Protein AF-A0A7C5HKB5-F1 (afdb_monomer_lite)

InterPro domains:
  IPR002514 Transposase IS3/IS911family [PF01527] (3-45)
  IPR010921 Trp repressor/replication initiator [SSF48295] (1-45)
  IPR036388 Winged helix-like DNA-binding domain superfamily [G3DSA:1.10.10.10] (1-45)

Secondary structure (DSSP, 8-state):
----PPP--HHHHHHHHHHHHT-SS-HHHHHHHTT--HHHHHHH-

Sequence (45 aa):
MKRTRRKFSAEFKTKVVLEALSERLTLTELAQKHEIHPNQITQWK

Radius of gyration: 10.88 Å; chains: 1; boun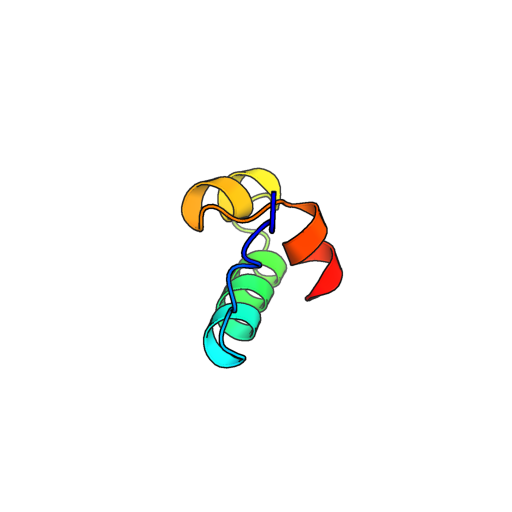ding box: 18×19×36 Å

pLDDT: mean 84.0, std 8.01, range [54.47, 90.38]

Structure (mmCIF, N/CA/C/O backbone):
data_AF-A0A7C5HKB5-F1
#
_entry.id   AF-A0A7C5HKB5-F1
#
loop_
_atom_site.group_PDB
_atom_site.id
_atom_site.type_symbol
_atom_site.label_atom_id
_atom_site.label_alt_id
_atom_site.label_comp_id
_atom_site.label_asym_id
_atom_site.label_entity_id
_atom_site.label_seq_id
_atom_site.pdbx_PDB_ins_code
_atom_site.Cartn_x
_atom_site.Cartn_y
_atom_site.Cartn_z
_atom_site.occupancy
_atom_site.B_iso_or_equiv
_atom_site.auth_seq_id
_atom_site.auth_comp_id
_atom_site.auth_asym_id
_atom_site.auth_atom_id
_atom_site.pdbx_PDB_model_num
ATOM 1 N N . MET A 1 1 ? -2.388 11.423 -25.070 1.00 54.47 1 MET A N 1
ATOM 2 C CA . MET A 1 1 ? -1.350 11.738 -24.057 1.00 54.47 1 MET A CA 1
ATOM 3 C C . MET A 1 1 ? -0.870 10.445 -23.401 1.00 54.47 1 MET A C 1
ATOM 5 O O . MET A 1 1 ? -1.696 9.721 -22.856 1.00 54.47 1 MET A O 1
ATOM 9 N N . LYS A 1 2 ? 0.426 10.107 -23.484 1.00 58.00 2 LYS A N 1
ATOM 10 C CA . LYS A 1 2 ? 0.991 8.923 -22.805 1.00 58.00 2 LYS A CA 1
ATOM 11 C C . LYS A 1 2 ? 0.980 9.170 -21.291 1.00 58.00 2 LYS A C 1
ATOM 13 O O . LYS A 1 2 ? 1.742 9.996 -20.808 1.00 58.00 2 LYS A O 1
ATOM 18 N N . ARG A 1 3 ? 0.124 8.465 -20.542 1.00 68.56 3 ARG A N 1
ATOM 19 C CA . ARG A 1 3 ? 0.223 8.405 -19.075 1.00 68.56 3 ARG A CA 1
ATOM 20 C C . ARG A 1 3 ? 1.473 7.600 -18.720 1.00 68.56 3 ARG A C 1
ATOM 22 O O . ARG A 1 3 ? 1.481 6.377 -18.854 1.00 68.56 3 ARG A O 1
ATOM 29 N N . THR A 1 4 ? 2.538 8.282 -18.315 1.00 74.12 4 THR A N 1
ATOM 30 C CA . THR A 1 4 ? 3.768 7.650 -17.831 1.00 74.12 4 THR A CA 1
ATOM 31 C C . THR A 1 4 ? 3.445 6.895 -16.545 1.00 74.12 4 THR A C 1
ATOM 33 O O . THR A 1 4 ? 3.128 7.500 -15.524 1.00 74.12 4 THR A O 1
ATOM 36 N N . ARG A 1 5 ? 3.457 5.558 -16.592 1.00 73.62 5 ARG A N 1
ATOM 37 C CA . ARG A 1 5 ? 3.260 4.740 -15.390 1.00 73.62 5 ARG A CA 1
ATOM 38 C C . ARG A 1 5 ? 4.504 4.864 -14.513 1.00 73.62 5 ARG A C 1
ATOM 40 O O . ARG A 1 5 ? 5.599 4.519 -14.957 1.00 73.62 5 ARG A O 1
ATOM 47 N N . ARG A 1 6 ? 4.328 5.349 -13.283 1.00 80.38 6 ARG A N 1
ATOM 48 C CA . ARG A 1 6 ? 5.378 5.401 -12.257 1.00 80.38 6 ARG A CA 1
ATOM 49 C C . ARG A 1 6 ? 5.792 3.955 -11.957 1.00 80.38 6 ARG A C 1
ATOM 51 O O . ARG A 1 6 ? 4.948 3.129 -11.617 1.00 80.38 6 ARG A O 1
ATOM 58 N N . LYS A 1 7 ? 7.060 3.614 -12.200 1.00 81.69 7 LYS A N 1
ATOM 59 C CA . LYS A 1 7 ? 7.591 2.277 -11.904 1.00 81.69 7 LYS A CA 1
ATOM 60 C C . LYS A 1 7 ? 8.055 2.260 -10.452 1.00 81.69 7 LYS A C 1
ATOM 62 O O . LYS A 1 7 ? 8.847 3.108 -10.060 1.00 81.69 7 LYS A O 1
ATOM 67 N N . PHE A 1 8 ? 7.575 1.289 -9.686 1.00 86.75 8 PHE A N 1
ATOM 68 C CA . PHE A 1 8 ? 8.009 1.047 -8.313 1.00 86.75 8 PHE A CA 1
ATOM 69 C C . PHE A 1 8 ? 8.910 -0.188 -8.274 1.00 86.75 8 PHE A C 1
ATOM 71 O O . PHE A 1 8 ? 8.598 -1.191 -8.927 1.00 86.75 8 PHE A O 1
ATOM 78 N N . SER A 1 9 ? 10.017 -0.113 -7.530 1.00 90.31 9 SER A N 1
ATOM 79 C CA . SER A 1 9 ? 10.914 -1.252 -7.308 1.00 90.31 9 SER A CA 1
ATOM 80 C C . SER A 1 9 ? 10.236 -2.324 -6.451 1.00 90.31 9 SER A C 1
ATOM 82 O O . SER A 1 9 ? 9.282 -2.041 -5.723 1.00 90.31 9 SER A O 1
ATOM 84 N N . ALA A 1 10 ? 10.719 -3.567 -6.539 1.00 88.56 10 ALA A N 1
ATOM 85 C CA . ALA A 1 10 ? 10.201 -4.666 -5.725 1.00 88.56 10 ALA A CA 1
ATOM 86 C C . ALA A 1 10 ? 10.343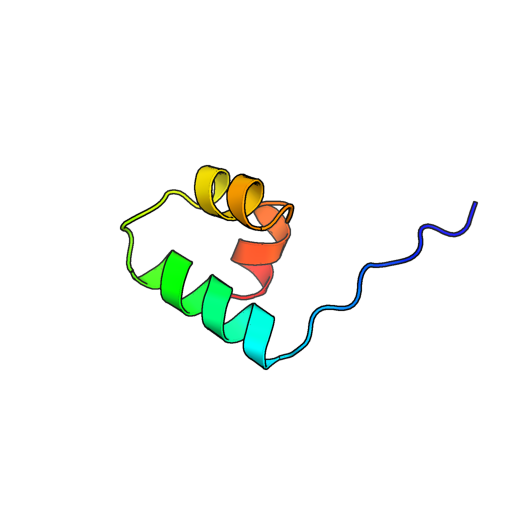 -4.360 -4.226 1.00 88.56 10 ALA A C 1
ATOM 88 O O . ALA A 1 10 ? 9.364 -4.465 -3.502 1.00 88.56 10 ALA A O 1
ATOM 89 N N . GLU A 1 11 ? 11.506 -3.862 -3.795 1.00 89.81 11 GLU A N 1
ATOM 90 C CA . GLU A 1 11 ? 11.765 -3.460 -2.404 1.00 89.81 11 GLU A CA 1
ATOM 91 C C . GLU A 1 11 ? 10.751 -2.440 -1.878 1.00 89.81 11 GLU A C 1
ATOM 93 O O . GLU A 1 11 ? 10.265 -2.561 -0.753 1.00 89.81 11 GLU A O 1
ATOM 98 N N . PHE A 1 12 ? 10.389 -1.453 -2.704 1.00 89.88 12 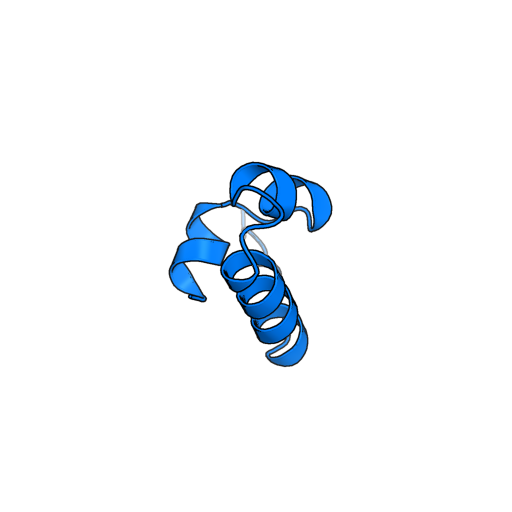PHE A N 1
ATOM 99 C CA . PHE A 1 12 ? 9.403 -0.450 -2.326 1.00 89.88 12 PHE A CA 1
ATOM 100 C C . PHE A 1 12 ? 8.020 -1.071 -2.125 1.00 89.88 12 PHE A C 1
ATOM 102 O O . PHE A 1 12 ? 7.367 -0.799 -1.119 1.00 89.88 12 PHE A O 1
ATOM 109 N N . LYS A 1 13 ? 7.592 -1.951 -3.039 1.00 89.62 13 LYS A N 1
ATOM 110 C CA . LYS A 1 13 ? 6.318 -2.669 -2.899 1.00 89.62 13 LYS A CA 1
ATOM 111 C C . LYS A 1 13 ? 6.305 -3.523 -1.638 1.00 89.62 13 LYS A C 1
ATOM 113 O O . LYS A 1 13 ? 5.342 -3.450 -0.887 1.00 89.62 13 LYS A O 1
ATOM 118 N N . THR A 1 14 ? 7.380 -4.263 -1.363 1.00 90.38 14 THR A N 1
ATOM 119 C CA . THR A 1 14 ? 7.488 -5.099 -0.161 1.00 90.38 14 THR A CA 1
ATOM 120 C C . THR A 1 14 ? 7.394 -4.257 1.106 1.00 90.38 14 THR A C 1
ATOM 122 O O . THR A 1 14 ? 6.651 -4.610 2.015 1.00 90.38 14 THR A O 1
ATOM 125 N N . LYS A 1 15 ? 8.077 -3.106 1.155 1.00 90.19 15 LYS A N 1
ATOM 126 C CA . LYS A 1 15 ? 7.992 -2.181 2.292 1.00 90.19 15 LYS A CA 1
ATOM 127 C C . LYS A 1 15 ? 6.561 -1.691 2.517 1.00 90.19 15 LYS A C 1
ATOM 129 O O . LYS A 1 15 ? 6.086 -1.734 3.645 1.00 90.19 15 LYS A O 1
ATOM 134 N N . VAL A 1 16 ? 5.874 -1.276 1.451 1.00 89.00 16 VAL A N 1
ATOM 135 C CA . VAL A 1 16 ? 4.481 -0.807 1.515 1.00 89.00 16 VAL A CA 1
ATOM 136 C C . VAL A 1 16 ? 3.541 -1.934 1.956 1.00 89.00 16 VAL A C 1
ATOM 138 O O . VAL A 1 16 ? 2.685 -1.712 2.803 1.00 89.00 16 VAL A O 1
ATOM 141 N N . VAL A 1 17 ? 3.719 -3.158 1.454 1.00 88.75 17 VAL A N 1
ATOM 142 C CA . VAL A 1 17 ? 2.903 -4.318 1.855 1.00 88.75 17 VAL A CA 1
ATOM 143 C C . VAL A 1 17 ? 3.142 -4.690 3.318 1.00 88.75 17 VAL A C 1
ATOM 145 O O . VAL A 1 17 ? 2.182 -4.937 4.037 1.00 88.75 17 VAL A O 1
ATOM 148 N N . LEU A 1 18 ? 4.386 -4.664 3.801 1.00 90.00 18 LEU A N 1
ATOM 149 C CA . LEU A 1 18 ? 4.700 -4.898 5.215 1.00 90.00 18 LEU A CA 1
ATOM 150 C C . LEU A 1 18 ? 4.083 -3.830 6.133 1.00 90.00 18 LEU A C 1
ATOM 152 O O . LEU A 1 18 ? 3.577 -4.155 7.208 1.00 90.00 18 LEU A O 1
ATOM 156 N N . GLU A 1 19 ? 4.092 -2.564 5.707 1.00 87.19 19 GLU A N 1
ATOM 157 C CA . GLU A 1 19 ? 3.443 -1.461 6.431 1.00 87.19 19 GLU A CA 1
ATOM 158 C C . GLU A 1 19 ? 1.913 -1.634 6.443 1.00 87.19 19 GLU A C 1
ATOM 160 O O . GLU A 1 19 ? 1.289 -1.438 7.484 1.00 87.19 19 GLU A O 1
ATOM 165 N N . ALA A 1 20 ? 1.323 -2.078 5.325 1.00 86.50 20 ALA A N 1
ATOM 166 C CA . ALA A 1 20 ? -0.104 -2.385 5.214 1.00 86.50 20 ALA A CA 1
ATOM 167 C C . ALA A 1 20 ? -0.520 -3.596 6.070 1.00 86.50 20 ALA A C 1
ATOM 169 O O . ALA A 1 20 ? -1.588 -3.580 6.675 1.00 86.50 20 ALA A O 1
ATOM 170 N N . LEU A 1 21 ? 0.321 -4.634 6.147 1.00 84.94 21 LEU A N 1
ATOM 171 C CA . LEU A 1 21 ? 0.098 -5.823 6.981 1.00 84.94 21 LEU A CA 1
ATOM 172 C C . LEU A 1 21 ? 0.284 -5.548 8.474 1.00 84.94 21 LEU A C 1
ATOM 174 O O . LEU A 1 21 ? -0.266 -6.268 9.297 1.00 84.94 21 LEU A O 1
ATOM 178 N N . SER A 1 22 ? 1.044 -4.513 8.833 1.00 83.88 22 SER A N 1
ATOM 179 C CA . SER A 1 22 ? 1.233 -4.135 10.234 1.00 83.88 22 SER A CA 1
ATOM 180 C C . SER A 1 22 ? -0.005 -3.470 10.853 1.00 83.88 22 SER A C 1
ATOM 182 O O . SER A 1 22 ? 0.056 -3.131 12.030 1.00 83.88 22 SER A O 1
ATOM 184 N N . GLU A 1 23 ? -1.083 -3.236 10.085 1.00 74.62 23 GLU A N 1
ATOM 185 C CA . GLU A 1 23 ? -2.390 -2.675 10.503 1.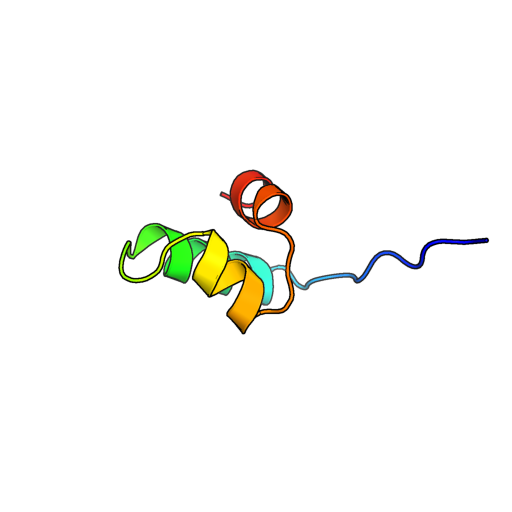00 74.62 23 GLU A CA 1
ATOM 186 C C . GLU A 1 23 ? -2.335 -1.357 11.305 1.00 74.62 23 GLU A C 1
ATOM 188 O O . GLU A 1 23 ? -3.345 -0.877 11.811 1.00 74.62 23 GLU A O 1
ATOM 193 N N . ARG A 1 24 ? -1.164 -0.714 11.393 1.00 75.62 24 ARG A N 1
ATOM 194 C CA . ARG A 1 24 ? -0.977 0.551 12.121 1.00 75.62 24 ARG A CA 1
ATOM 195 C C . ARG A 1 24 ? -1.550 1.754 11.383 1.00 75.62 24 ARG A C 1
ATOM 197 O O . ARG A 1 24 ? -1.768 2.789 11.999 1.00 75.62 24 ARG A O 1
ATOM 204 N N . LEU A 1 25 ? -1.704 1.637 10.068 1.00 78.25 25 LEU A N 1
ATOM 205 C CA . LEU A 1 25 ? -2.166 2.690 9.173 1.00 78.25 25 LEU A CA 1
ATOM 206 C C . LEU A 1 25 ? -3.191 2.085 8.224 1.00 78.25 25 LEU A C 1
ATOM 208 O O . LEU A 1 25 ? -3.013 0.973 7.720 1.00 78.25 25 LEU A O 1
ATOM 212 N N . THR A 1 26 ? -4.253 2.829 7.950 1.00 85.81 26 THR A N 1
ATOM 213 C CA . THR A 1 26 ? -5.222 2.434 6.932 1.00 85.81 26 THR A CA 1
ATOM 214 C C . THR A 1 26 ? -4.574 2.472 5.545 1.00 85.81 26 THR A C 1
ATOM 216 O O . THR A 1 26 ? -3.637 3.234 5.287 1.00 85.81 26 THR A O 1
ATOM 219 N N . LEU A 1 27 ? -5.099 1.681 4.602 1.00 85.56 27 LEU A N 1
ATOM 220 C CA . LEU A 1 27 ? -4.639 1.694 3.205 1.00 85.56 27 LEU A CA 1
ATOM 221 C C . LEU A 1 27 ? -4.659 3.107 2.603 1.00 85.56 27 LEU A C 1
ATOM 223 O O . LEU A 1 27 ? -3.815 3.428 1.772 1.00 85.56 27 LEU A O 1
ATOM 227 N N . THR A 1 28 ? -5.606 3.944 3.032 1.00 86.06 28 THR A N 1
ATOM 228 C CA . THR A 1 28 ? -5.770 5.333 2.591 1.00 86.06 28 THR A CA 1
ATOM 229 C C . THR A 1 28 ? -4.663 6.244 3.121 1.00 86.06 28 THR A C 1
ATOM 231 O O . THR A 1 28 ? -4.111 7.035 2.360 1.00 86.06 28 THR A O 1
ATOM 234 N N . GLU A 1 29 ? -4.289 6.113 4.394 1.00 87.88 29 GLU A N 1
ATOM 235 C CA . GLU A 1 29 ? -3.185 6.884 4.984 1.00 87.88 29 GLU A CA 1
ATOM 236 C C . GLU A 1 29 ? -1.839 6.460 4.398 1.00 87.88 29 GLU A C 1
ATOM 238 O O . GLU A 1 29 ? -0.994 7.298 4.086 1.00 87.88 29 GLU A O 1
ATOM 243 N N . LEU A 1 30 ? -1.653 5.157 4.177 1.00 88.25 30 LEU A N 1
ATOM 244 C CA . LEU A 1 30 ? -0.449 4.628 3.547 1.00 88.25 30 LEU A CA 1
ATOM 245 C C . LEU A 1 30 ? -0.329 5.085 2.085 1.00 88.25 30 LEU A C 1
ATOM 247 O O . LEU A 1 30 ? 0.746 5.483 1.633 1.00 88.25 30 LEU A O 1
ATOM 251 N N . ALA A 1 31 ? -1.450 5.083 1.367 1.00 88.44 31 ALA A N 1
ATOM 252 C CA . ALA A 1 31 ? -1.581 5.647 0.032 1.00 88.44 31 ALA A CA 1
ATOM 253 C C . ALA A 1 31 ? -1.200 7.130 -0.008 1.00 88.44 31 ALA A C 1
ATOM 255 O O . ALA A 1 31 ? -0.416 7.530 -0.864 1.00 88.44 31 ALA A O 1
ATOM 256 N N . GLN A 1 32 ? -1.688 7.940 0.935 1.00 88.31 32 GLN A N 1
ATOM 257 C CA . GLN A 1 32 ? -1.317 9.353 1.018 1.00 88.31 32 GLN A CA 1
ATOM 258 C C . GLN A 1 32 ? 0.169 9.543 1.339 1.00 88.31 32 GLN A C 1
ATOM 260 O O . GLN A 1 32 ? 0.838 10.329 0.673 1.00 88.31 32 GLN A O 1
ATOM 265 N N . LYS A 1 33 ? 0.707 8.786 2.301 1.00 88.12 33 LYS A N 1
ATOM 266 C CA . LYS A 1 33 ? 2.111 8.871 2.737 1.00 88.12 33 LYS A CA 1
ATOM 267 C C . LYS A 1 33 ? 3.102 8.559 1.617 1.00 88.12 33 LYS A C 1
ATOM 269 O O . LYS A 1 33 ? 4.153 9.185 1.532 1.00 88.12 33 LYS A O 1
ATOM 274 N N . HIS A 1 34 ? 2.772 7.584 0.775 1.00 87.06 34 HIS A N 1
ATOM 275 C CA . HIS A 1 34 ? 3.634 7.136 -0.318 1.00 87.06 34 HIS A CA 1
ATOM 276 C C . HIS A 1 34 ? 3.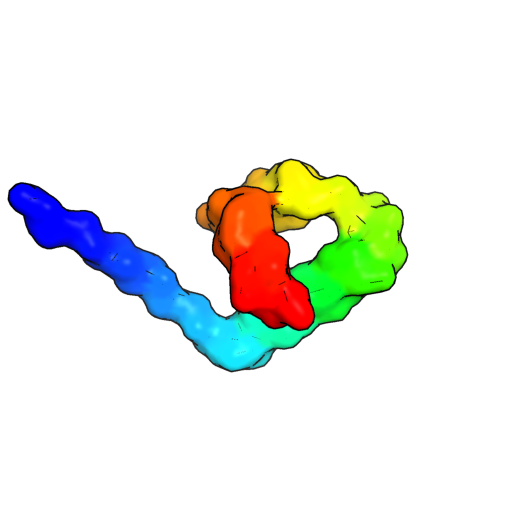196 7.660 -1.699 1.00 87.06 34 HIS A C 1
ATOM 278 O O . HIS A 1 34 ? 3.766 7.265 -2.719 1.00 87.06 34 HIS A O 1
ATOM 284 N N . GLU A 1 35 ? 2.182 8.533 -1.740 1.00 86.69 35 GLU A N 1
ATOM 285 C CA . GLU A 1 35 ? 1.547 9.063 -2.958 1.00 86.69 35 GLU A CA 1
ATOM 286 C C . GLU A 1 35 ? 1.100 7.972 -3.952 1.00 86.69 35 GLU A C 1
ATOM 288 O O . GLU A 1 35 ? 1.234 8.091 -5.176 1.00 86.69 35 GLU A O 1
ATOM 293 N N . ILE A 1 36 ? 0.595 6.862 -3.425 1.00 86.88 36 ILE A N 1
ATOM 294 C CA . ILE A 1 36 ? 0.143 5.702 -4.192 1.00 86.88 36 ILE A CA 1
ATOM 295 C C . ILE A 1 36 ? -1.371 5.629 -4.089 1.00 86.88 36 ILE A C 1
ATOM 297 O O . ILE A 1 36 ? -1.960 6.004 -3.089 1.00 86.88 36 ILE A O 1
ATOM 301 N N . HIS A 1 37 ? -2.036 5.107 -5.110 1.00 87.69 37 HIS A N 1
ATOM 302 C CA . HIS A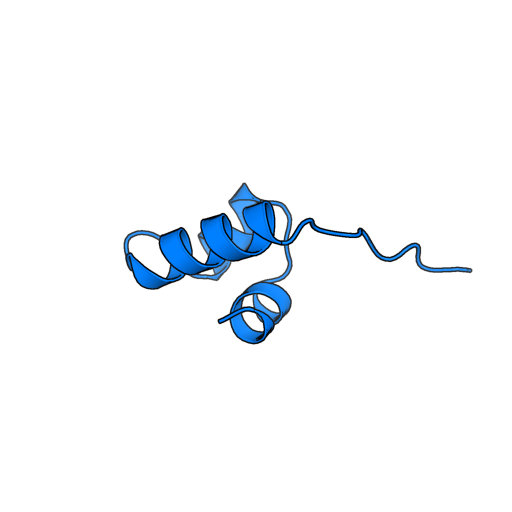 1 37 ? -3.468 4.852 -5.009 1.00 87.69 37 HIS A CA 1
ATOM 303 C C . HIS A 1 37 ? -3.732 3.630 -4.101 1.00 87.69 37 HIS A C 1
ATOM 305 O O . HIS A 1 37 ? -3.059 2.615 -4.297 1.00 87.69 37 HIS A O 1
ATOM 311 N N . PRO A 1 38 ? -4.738 3.640 -3.203 1.00 88.00 38 PRO A N 1
ATOM 312 C CA . PRO A 1 38 ? -5.059 2.497 -2.335 1.00 88.00 38 PRO A CA 1
ATOM 313 C C . PRO A 1 38 ? -5.261 1.186 -3.111 1.00 88.00 38 PRO A C 1
ATOM 315 O O . PRO A 1 38 ? -4.739 0.148 -2.721 1.00 88.00 38 PRO A O 1
ATOM 318 N N . ASN A 1 39 ? -5.917 1.255 -4.280 1.00 89.25 39 ASN A N 1
ATOM 319 C CA . ASN A 1 39 ? -6.071 0.103 -5.186 1.00 89.25 39 ASN A CA 1
ATOM 320 C C . ASN A 1 39 ? -4.749 -0.525 -5.667 1.00 89.25 39 ASN A C 1
ATOM 322 O O . ASN A 1 39 ? -4.728 -1.693 -6.034 1.00 89.25 39 ASN A O 1
ATOM 326 N N . GLN A 1 40 ? -3.652 0.237 -5.732 1.00 87.50 40 GLN A N 1
ATOM 327 C CA . GLN A 1 40 ? -2.346 -0.335 -6.081 1.00 87.50 40 GLN A CA 1
ATOM 328 C C . GLN A 1 40 ? -1.764 -1.111 -4.901 1.00 87.50 40 GLN A C 1
ATOM 330 O O . GLN A 1 40 ? -1.158 -2.153 -5.104 1.00 87.50 40 GLN A O 1
ATOM 335 N N . ILE A 1 41 ? -1.991 -0.636 -3.677 1.00 87.81 41 ILE A N 1
ATOM 336 C CA . ILE A 1 41 ? -1.536 -1.304 -2.456 1.00 87.81 41 ILE A CA 1
ATOM 337 C C . ILE A 1 41 ? -2.282 -2.629 -2.277 1.00 87.81 41 ILE A C 1
ATOM 339 O O . ILE A 1 41 ? -1.653 -3.647 -2.006 1.00 87.81 41 ILE A O 1
ATOM 343 N N . THR A 1 42 ? -3.597 -2.658 -2.518 1.00 86.19 42 THR A N 1
ATOM 344 C CA . THR A 1 42 ? -4.370 -3.912 -2.512 1.00 86.19 42 THR A CA 1
ATOM 345 C C . THR A 1 42 ? -3.982 -4.870 -3.632 1.00 86.19 42 THR A C 1
ATOM 347 O O . THR A 1 42 ? -4.148 -6.068 -3.462 1.00 86.19 42 THR A O 1
ATOM 350 N N . GLN A 1 43 ? -3.458 -4.370 -4.754 1.00 87.31 43 GLN A N 1
ATOM 351 C CA . GLN A 1 43 ? -2.925 -5.205 -5.834 1.00 87.31 43 GLN A CA 1
ATOM 352 C C . GLN A 1 43 ? -1.521 -5.761 -5.530 1.00 87.31 43 GLN A C 1
ATOM 354 O O . GLN A 1 43 ? -1.090 -6.703 -6.190 1.00 87.31 43 GLN A O 1
ATOM 359 N N . TRP A 1 44 ? -0.773 -5.147 -4.607 1.00 87.94 44 TRP A N 1
ATOM 360 C CA . TRP A 1 44 ? 0.557 -5.620 -4.197 1.00 87.94 44 TRP A CA 1
ATOM 361 C C . TRP A 1 44 ? 0.528 -6.536 -2.984 1.00 87.94 44 TRP A C 1
ATOM 363 O O . TRP A 1 44 ? 1.476 -7.301 -2.814 1.00 87.94 44 TRP A O 1
ATOM 373 N N . LYS A 1 45 ? -0.505 -6.408 -2.145 1.00 73.94 45 LYS A N 1
ATOM 374 C CA . LYS A 1 45 ? -0.835 -7.413 -1.139 1.00 73.94 45 LYS A CA 1
ATOM 375 C C . LYS A 1 45 ? -1.012 -8.771 -1.814 1.00 73.94 45 LYS A C 1
ATOM 377 O O . LYS A 1 45 ? -0.511 -9.751 -1.227 1.00 73.94 45 LYS A O 1
#

Organism: NCBI:txid274539

Foldseek 3Di:
DDPPDDDDDPVRLVVLLVVCVVVPDDLVRSCVVVVHDSVVNVVSD